Protein AF-A0A9D0X6U1-F1 (afdb_monomer)

Solvent-accessible surface area (backbone atoms only — not comparable to full-atom values): 5515 Å² total; per-residue (Å²): 131,88,58,66,66,60,51,51,46,42,60,73,37,48,72,69,75,46,86,82,63,59,49,57,53,52,47,48,50,44,70,77,63,62,62,76,54,46,75,43,77,48,88,50,63,76,63,53,60,58,51,52,50,33,38,23,78,66,36,50,96,75,21,62,42,72,66,51,45,50,54,43,49,71,42,99,68,32,51,67,44,34,52,30,38,77,88,39,38,85,72,75,118

Mean predicted aligned error: 3.99 Å

Secondary structure (DSSP, 8-state):
---HHHHHHIIIIIHHHSPP-HHHHHHHHHHHH--S-EEE-SSSSTTHHHHHHHHHTTTGGG--SHHHHHHHHHSSS-SEEETTSTTTGGG--

Sequence (93 aa):
MLDLERLHAYTLRTQVVEPYDFTRAVQVAVKEFAPDCLIVTGPGNTLGAPVAQALIAMNWQGMGDRAAFQERQGSANPILLSMGLPEQRPRAV

pLDDT: mean 93.57, std 5.91, range [63.31, 98.25]

Radius of gyration: 16.06 Å; Cα contacts (8 Å, |Δi|>4): 96; chains: 1; bounding box: 34×34×41 Å

Structure (mmCIF, N/CA/C/O backbone):
data_AF-A0A9D0X6U1-F1
#
_entry.id   AF-A0A9D0X6U1-F1
#
loop_
_atom_site.group_PDB
_atom_site.id
_atom_site.type_symbol
_atom_site.label_atom_id
_atom_site.label_alt_id
_atom_site.label_comp_id
_atom_site.label_asym_id
_atom_site.label_entity_id
_atom_site.label_seq_id
_atom_site.pdbx_PDB_ins_code
_atom_site.Cartn_x
_atom_site.Cartn_y
_atom_site.Cartn_z
_atom_site.occupancy
_atom_site.B_iso_or_equiv
_atom_site.auth_seq_id
_atom_site.auth_comp_id
_atom_site.auth_asym_id
_atom_site.auth_atom_id
_atom_site.pdbx_PDB_model_num
ATOM 1 N N . MET A 1 1 ? 8.812 -24.242 -17.643 1.00 70.69 1 MET A N 1
ATOM 2 C CA . MET A 1 1 ? 10.187 -23.775 -17.926 1.00 70.69 1 MET A CA 1
ATOM 3 C C . MET A 1 1 ? 10.173 -22.256 -17.851 1.00 70.69 1 MET A C 1
ATOM 5 O O . MET A 1 1 ? 9.235 -21.676 -18.381 1.00 70.69 1 MET A O 1
ATOM 9 N N . LEU A 1 2 ? 11.110 -21.634 -17.130 1.00 76.50 2 LEU A N 1
ATOM 10 C CA . LEU A 1 2 ? 11.204 -20.170 -17.039 1.00 76.50 2 LEU A CA 1
ATOM 11 C C . LEU A 1 2 ? 11.692 -19.588 -18.372 1.00 76.50 2 LEU A C 1
ATOM 13 O O . LEU A 1 2 ? 12.633 -20.113 -18.962 1.00 76.50 2 LEU A O 1
ATOM 17 N N . ASP A 1 3 ? 11.053 -18.511 -18.820 1.00 94.56 3 ASP A N 1
ATOM 18 C CA . ASP A 1 3 ? 11.462 -17.736 -19.991 1.00 94.56 3 ASP A CA 1
ATOM 19 C C . ASP A 1 3 ? 12.483 -16.675 -19.553 1.00 94.56 3 ASP A C 1
ATOM 21 O O . ASP A 1 3 ? 12.133 -15.659 -18.944 1.00 94.56 3 ASP A O 1
ATOM 25 N N . LEU A 1 4 ? 13.764 -16.960 -19.800 1.00 95.62 4 LEU A N 1
ATOM 26 C CA . LEU A 1 4 ? 14.879 -16.120 -19.356 1.00 95.62 4 LEU A CA 1
ATOM 27 C C . LEU A 1 4 ? 14.895 -14.753 -20.048 1.00 95.62 4 LEU A C 1
ATOM 29 O O . LEU A 1 4 ? 15.271 -13.766 -19.415 1.00 95.62 4 LEU A O 1
ATOM 33 N N . GLU A 1 5 ? 14.453 -14.670 -21.306 1.00 95.56 5 GLU A N 1
ATOM 34 C CA . GLU A 1 5 ? 14.380 -13.398 -22.029 1.00 95.56 5 GLU A CA 1
ATOM 35 C C . GLU A 1 5 ? 13.294 -12.499 -21.439 1.00 95.56 5 GLU A C 1
ATOM 37 O O . GLU A 1 5 ? 13.537 -11.312 -21.201 1.00 95.56 5 GLU A O 1
ATOM 42 N N . ARG A 1 6 ? 12.119 -13.061 -21.119 1.00 95.81 6 ARG A N 1
ATOM 43 C CA . ARG A 1 6 ? 11.051 -12.297 -20.452 1.00 95.81 6 ARG A CA 1
ATOM 44 C C . ARG A 1 6 ? 11.443 -11.847 -19.056 1.00 95.81 6 ARG A C 1
ATOM 46 O O . ARG A 1 6 ? 11.139 -10.711 -18.695 1.00 95.81 6 ARG A O 1
ATOM 53 N N . LEU A 1 7 ? 12.120 -12.697 -18.284 1.00 95.31 7 LEU A N 1
ATOM 54 C CA . LEU A 1 7 ? 12.607 -12.314 -16.960 1.00 95.31 7 LEU A CA 1
ATOM 55 C C . LEU A 1 7 ? 13.620 -11.164 -17.062 1.00 95.31 7 LEU A C 1
ATOM 57 O O . LEU A 1 7 ? 13.465 -10.151 -16.384 1.00 95.31 7 LEU A O 1
ATOM 61 N N . HIS A 1 8 ? 14.600 -11.280 -17.963 1.00 95.50 8 HIS A N 1
ATOM 62 C CA . HIS A 1 8 ? 15.585 -10.230 -18.218 1.00 95.50 8 HIS A CA 1
ATOM 63 C C . HIS A 1 8 ? 14.924 -8.910 -18.650 1.00 95.50 8 HIS A C 1
ATOM 65 O O . HIS A 1 8 ? 15.254 -7.847 -18.120 1.00 95.50 8 HIS A O 1
ATOM 71 N N . ALA A 1 9 ? 13.963 -8.966 -19.579 1.00 96.12 9 ALA A N 1
ATOM 72 C CA . ALA A 1 9 ? 13.234 -7.788 -20.041 1.00 96.12 9 ALA A CA 1
ATOM 73 C C . ALA A 1 9 ? 12.421 -7.127 -18.917 1.00 96.12 9 ALA A C 1
ATOM 75 O O . ALA A 1 9 ? 12.482 -5.908 -18.767 1.00 96.12 9 ALA A O 1
ATOM 76 N N . TYR A 1 10 ? 11.708 -7.908 -18.101 1.00 95.00 10 TYR A N 1
ATOM 77 C CA . TYR A 1 10 ? 10.937 -7.371 -16.980 1.00 95.00 10 TYR A CA 1
ATOM 78 C C . TYR A 1 10 ? 11.843 -6.704 -15.935 1.00 95.00 10 TYR A C 1
ATOM 80 O O . TYR A 1 10 ? 11.575 -5.579 -15.518 1.00 95.00 10 TYR A O 1
ATOM 88 N N . THR A 1 11 ? 12.942 -7.356 -15.551 1.00 95.25 11 THR A N 1
ATOM 89 C CA . THR A 1 11 ? 13.837 -6.853 -14.502 1.00 95.25 11 THR A CA 1
ATOM 90 C C . THR A 1 11 ? 14.638 -5.631 -14.938 1.00 95.25 11 THR A C 1
ATOM 92 O O . THR A 1 11 ? 14.743 -4.677 -14.176 1.00 95.25 11 THR A O 1
ATOM 95 N N . LEU A 1 12 ? 15.209 -5.630 -16.146 1.00 96.25 12 LEU A N 1
ATOM 96 C CA . LEU A 1 12 ? 16.117 -4.556 -16.571 1.00 96.25 12 LEU A CA 1
ATOM 97 C C . LEU A 1 12 ? 15.449 -3.468 -17.412 1.00 96.25 12 LEU A C 1
ATOM 99 O O . LEU A 1 12 ? 16.054 -2.422 -17.639 1.00 96.25 12 LEU A O 1
ATOM 103 N N . ARG A 1 13 ? 14.217 -3.693 -17.883 1.00 94.44 13 ARG A N 1
ATOM 104 C CA . ARG A 1 13 ? 13.415 -2.654 -18.539 1.00 94.44 13 ARG A CA 1
ATOM 105 C C . ARG A 1 13 ? 12.246 -2.293 -17.648 1.00 94.44 13 ARG A C 1
ATOM 107 O O . ARG A 1 13 ? 12.346 -1.291 -16.954 1.00 94.44 13 ARG A O 1
ATOM 114 N N . THR A 1 14 ? 11.194 -3.106 -17.599 1.00 95.38 14 THR A N 1
ATOM 115 C CA . THR A 1 14 ? 9.928 -2.734 -16.946 1.00 95.38 14 THR A CA 1
ATOM 116 C C . THR A 1 14 ? 10.111 -2.233 -15.511 1.00 95.38 14 THR A C 1
ATOM 118 O O . THR A 1 14 ? 9.633 -1.154 -15.188 1.00 95.38 14 THR A O 1
ATOM 121 N N . GLN A 1 15 ? 10.872 -2.927 -14.662 1.00 96.12 15 GLN A N 1
ATOM 122 C CA . GLN A 1 15 ? 11.083 -2.490 -13.274 1.00 96.12 15 GLN A CA 1
ATOM 123 C C . GLN A 1 15 ? 11.935 -1.217 -13.123 1.00 96.12 15 GLN A C 1
ATOM 125 O O . GLN A 1 15 ? 11.870 -0.574 -12.078 1.00 96.12 15 GLN A O 1
ATOM 130 N N . VAL A 1 16 ? 12.744 -0.862 -14.126 1.00 96.25 16 VAL A N 1
ATOM 131 C CA . VAL A 1 16 ? 13.701 0.256 -14.052 1.00 96.25 16 VAL A CA 1
ATOM 132 C C . VAL A 1 16 ? 13.192 1.501 -14.777 1.00 96.25 16 VAL A C 1
ATOM 134 O O . VAL A 1 16 ? 13.424 2.613 -14.310 1.00 96.25 16 VAL A O 1
ATOM 137 N N . VAL A 1 17 ? 12.537 1.331 -15.929 1.00 96.19 17 VAL A N 1
ATOM 138 C CA . VAL A 1 17 ? 12.210 2.435 -16.848 1.00 96.19 17 VAL A CA 1
ATOM 139 C C . VAL A 1 17 ? 10.717 2.704 -16.980 1.00 96.19 17 VAL A C 1
ATOM 141 O O . VAL A 1 17 ? 10.346 3.792 -17.418 1.00 96.19 17 VAL A O 1
ATOM 144 N N . GLU A 1 18 ? 9.857 1.745 -16.631 1.00 96.38 18 GLU A N 1
ATOM 145 C CA . GLU A 1 18 ? 8.409 1.949 -16.682 1.00 96.38 18 GLU A CA 1
ATOM 146 C C . GLU A 1 18 ? 7.884 2.465 -15.332 1.00 96.38 18 GLU A C 1
ATOM 148 O O . GLU A 1 18 ? 8.440 2.142 -14.278 1.00 96.38 18 GLU A O 1
ATOM 153 N N . PRO A 1 19 ? 6.805 3.271 -15.325 1.00 96.44 19 PRO A N 1
ATOM 154 C CA . PRO A 1 19 ? 6.164 3.686 -14.086 1.00 96.44 19 PRO A CA 1
ATOM 155 C C . PRO A 1 19 ? 5.659 2.486 -13.282 1.00 96.44 19 PRO A C 1
ATOM 157 O O . PRO A 1 19 ? 5.012 1.585 -13.816 1.00 96.44 19 PRO A O 1
ATOM 160 N N . TYR A 1 20 ? 5.889 2.508 -11.971 1.00 95.12 20 TYR A N 1
ATOM 161 C CA . TYR A 1 20 ? 5.330 1.503 -11.078 1.00 95.12 20 TYR A CA 1
ATOM 162 C C . TYR A 1 20 ? 3.861 1.803 -10.763 1.00 95.12 20 TYR A C 1
ATOM 164 O O . TYR A 1 20 ? 3.543 2.825 -10.148 1.00 95.12 20 TYR A O 1
ATOM 172 N N . ASP A 1 21 ? 2.964 0.888 -11.135 1.00 96.06 21 ASP A N 1
ATOM 173 C CA . ASP A 1 21 ? 1.541 0.980 -10.799 1.00 96.06 21 ASP A CA 1
ATOM 174 C C . ASP A 1 21 ? 1.286 0.554 -9.342 1.00 96.06 21 ASP A C 1
ATOM 176 O O . ASP A 1 21 ? 0.860 -0.564 -9.029 1.00 96.06 21 ASP A O 1
ATOM 180 N N . PHE A 1 22 ? 1.575 1.480 -8.427 1.00 96.00 22 PHE A N 1
ATOM 181 C CA . PHE A 1 22 ? 1.373 1.284 -6.994 1.00 96.00 22 PHE A CA 1
ATOM 182 C C . PHE A 1 22 ? -0.100 1.037 -6.642 1.00 96.00 22 PHE A C 1
ATOM 184 O O . PHE A 1 22 ? -0.400 0.213 -5.777 1.00 96.00 22 PHE A O 1
ATOM 191 N N . THR A 1 23 ? -1.029 1.712 -7.326 1.00 97.75 23 THR A N 1
ATOM 192 C CA . THR A 1 23 ? -2.469 1.525 -7.114 1.00 97.75 23 THR A CA 1
ATOM 193 C C . THR A 1 23 ? -2.861 0.083 -7.400 1.00 97.75 23 THR A C 1
ATOM 195 O O . THR A 1 23 ? -3.492 -0.557 -6.554 1.00 97.75 23 THR A O 1
ATOM 198 N N . ARG A 1 24 ? -2.443 -0.464 -8.546 1.00 97.94 24 ARG A N 1
ATOM 199 C CA . ARG A 1 24 ? -2.728 -1.855 -8.899 1.00 97.94 24 ARG A CA 1
ATOM 200 C C . ARG A 1 24 ? -2.101 -2.830 -7.912 1.00 97.94 24 ARG A C 1
ATOM 202 O O . ARG A 1 24 ? -2.771 -3.790 -7.537 1.00 97.94 24 ARG A O 1
ATOM 209 N N . ALA A 1 25 ? -0.871 -2.580 -7.466 1.00 97.19 25 ALA A N 1
ATOM 210 C CA . ALA A 1 25 ? -0.203 -3.431 -6.485 1.00 97.19 25 ALA A CA 1
ATOM 211 C C . ALA A 1 25 ? -0.995 -3.530 -5.168 1.00 97.19 25 ALA A C 1
ATOM 213 O O . ALA A 1 25 ? -1.248 -4.635 -4.687 1.00 97.19 25 ALA A O 1
ATOM 214 N N . VAL A 1 26 ? -1.461 -2.395 -4.630 1.00 97.44 26 VAL A N 1
ATOM 215 C CA . VAL A 1 26 ? -2.295 -2.362 -3.414 1.00 97.44 26 VAL A CA 1
ATOM 216 C C . VAL A 1 26 ? -3.625 -3.081 -3.638 1.00 97.44 26 VAL A C 1
ATOM 218 O O . VAL A 1 26 ? -4.019 -3.910 -2.820 1.00 97.44 26 VAL A O 1
ATOM 221 N N . GLN A 1 27 ? -4.306 -2.803 -4.753 1.00 98.25 27 GLN A N 1
ATOM 222 C CA . GLN A 1 27 ? -5.604 -3.410 -5.062 1.00 98.25 27 GLN A CA 1
ATOM 223 C C . GLN A 1 27 ? -5.521 -4.930 -5.225 1.00 98.25 27 GLN A C 1
ATOM 225 O O . GLN A 1 27 ? -6.427 -5.641 -4.794 1.00 98.25 27 GLN A O 1
ATOM 230 N N . VAL A 1 28 ? -4.457 -5.436 -5.854 1.00 98.12 28 VAL A N 1
ATOM 231 C CA . VAL A 1 28 ? -4.210 -6.879 -5.954 1.00 98.12 28 VAL A CA 1
ATOM 232 C C . VAL A 1 28 ? -3.946 -7.451 -4.566 1.00 98.12 28 VAL A C 1
ATOM 234 O O . VAL A 1 28 ? -4.620 -8.397 -4.179 1.00 98.12 28 VAL A O 1
ATOM 237 N N . ALA A 1 29 ? -3.056 -6.839 -3.778 1.00 97.31 29 ALA A N 1
ATOM 238 C CA . ALA A 1 29 ? -2.737 -7.328 -2.439 1.00 97.31 29 ALA A CA 1
ATOM 239 C C . ALA A 1 29 ? -3.987 -7.470 -1.553 1.00 97.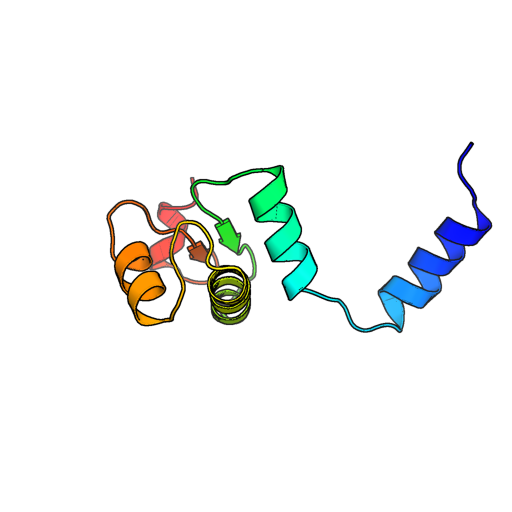31 29 ALA A C 1
ATOM 241 O O . ALA A 1 29 ? -4.188 -8.513 -0.935 1.00 97.31 29 ALA A O 1
ATOM 242 N N . VAL A 1 30 ? -4.875 -6.471 -1.526 1.00 97.19 30 VAL A N 1
ATOM 243 C CA . VAL A 1 30 ? -6.080 -6.576 -0.689 1.00 97.19 30 VAL A CA 1
ATOM 244 C C . VAL A 1 30 ? -7.096 -7.586 -1.205 1.00 97.19 30 VAL A C 1
ATOM 246 O O . VAL A 1 30 ? -7.763 -8.222 -0.397 1.00 97.19 30 VAL A O 1
ATOM 249 N N . LYS A 1 31 ? -7.206 -7.779 -2.523 1.00 96.88 31 LYS A N 1
ATOM 250 C CA . LYS A 1 31 ? -8.121 -8.776 -3.097 1.00 96.88 31 LYS A CA 1
ATOM 251 C C . LYS A 1 31 ? -7.649 -10.206 -2.863 1.00 96.88 31 LYS A C 1
ATOM 253 O O . LYS A 1 31 ? -8.478 -11.059 -2.577 1.00 96.88 31 LYS A O 1
ATOM 258 N N . GLU A 1 32 ? -6.348 -10.448 -2.986 1.00 97.94 32 GLU A N 1
ATOM 259 C CA . GLU A 1 32 ? -5.770 -11.788 -2.843 1.00 97.94 32 GLU A CA 1
ATOM 260 C C . GLU A 1 32 ? -5.686 -12.221 -1.377 1.00 97.94 32 GLU A C 1
ATOM 262 O O . GLU A 1 32 ? -5.958 -13.373 -1.053 1.00 97.94 32 GLU A O 1
ATOM 267 N N . PHE A 1 33 ? -5.327 -11.298 -0.479 1.00 96.38 33 PHE A N 1
ATOM 268 C CA . PHE A 1 33 ? -5.058 -11.636 0.921 1.00 96.38 33 PHE A CA 1
ATOM 269 C C . PHE A 1 33 ? -6.173 -11.234 1.889 1.00 96.38 33 PHE A C 1
ATOM 271 O O . PHE A 1 33 ? -6.139 -11.671 3.035 1.00 96.38 33 PHE A O 1
ATOM 278 N N . ALA A 1 34 ? -7.134 -10.408 1.458 1.00 95.88 34 ALA A N 1
ATOM 279 C CA . ALA A 1 34 ? -8.225 -9.884 2.285 1.00 95.88 34 ALA A CA 1
ATOM 280 C C . ALA A 1 34 ? -7.777 -9.436 3.698 1.00 95.88 34 ALA A C 1
ATOM 282 O O . ALA A 1 34 ? -8.356 -9.879 4.689 1.00 95.88 34 ALA A O 1
ATOM 283 N N . PRO A 1 35 ? -6.739 -8.584 3.818 1.00 95.06 35 PRO A N 1
ATOM 284 C CA . PRO A 1 35 ? -6.142 -8.271 5.108 1.00 95.06 35 PRO A CA 1
ATOM 285 C C . PRO A 1 35 ? -7.088 -7.449 5.989 1.00 95.06 35 PRO A C 1
ATOM 287 O O . PRO A 1 35 ? -7.778 -6.546 5.506 1.00 95.06 35 PRO A O 1
ATOM 290 N N . ASP A 1 36 ? -7.035 -7.689 7.299 1.00 93.31 36 ASP A N 1
ATOM 291 C CA .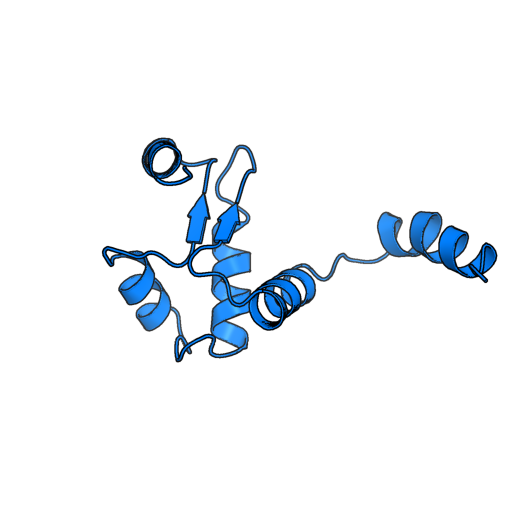 ASP A 1 36 ? -7.708 -6.847 8.296 1.00 93.31 36 ASP A CA 1
ATOM 292 C C . ASP A 1 36 ? -7.058 -5.462 8.423 1.00 93.31 36 ASP A C 1
ATOM 294 O O . ASP A 1 36 ? -7.739 -4.472 8.697 1.00 93.31 36 ASP A O 1
ATOM 298 N N . CYS A 1 37 ? -5.739 -5.391 8.221 1.00 94.56 37 CYS A N 1
ATOM 299 C CA . CYS A 1 37 ? -4.949 -4.170 8.304 1.00 94.56 37 CYS A CA 1
ATOM 300 C C . CYS A 1 37 ? -3.751 -4.223 7.345 1.00 94.56 37 CYS A C 1
ATOM 302 O O . CYS A 1 37 ? -3.034 -5.220 7.261 1.00 94.56 37 CYS A O 1
ATOM 304 N N . LEU A 1 38 ? -3.499 -3.113 6.655 1.00 95.44 38 LEU A N 1
ATOM 305 C CA . LEU A 1 38 ? -2.292 -2.868 5.874 1.00 95.44 38 LEU A CA 1
ATOM 306 C C . LEU A 1 38 ? -1.274 -2.104 6.722 1.00 95.44 38 LEU A C 1
ATOM 308 O O . LEU A 1 38 ? -1.618 -1.105 7.348 1.00 95.44 38 LEU A O 1
ATOM 312 N N . ILE A 1 39 ? -0.010 -2.527 6.707 1.00 94.94 39 ILE A N 1
ATOM 313 C CA . ILE A 1 39 ? 1.073 -1.847 7.430 1.00 94.94 39 ILE A CA 1
ATOM 314 C C . ILE A 1 39 ? 2.073 -1.285 6.419 1.00 94.94 39 ILE A C 1
ATOM 316 O O . ILE A 1 39 ? 2.724 -2.023 5.681 1.00 94.94 39 ILE A O 1
ATOM 320 N N . VAL A 1 40 ? 2.217 0.038 6.397 1.00 93.94 40 VAL A N 1
ATOM 321 C CA . VAL A 1 40 ? 3.242 0.742 5.621 1.00 93.94 40 VAL A CA 1
ATOM 322 C C . VAL A 1 40 ? 4.501 0.851 6.474 1.00 93.94 40 VAL A C 1
ATOM 324 O O . VAL A 1 40 ? 4.516 1.535 7.494 1.00 93.94 40 VAL A O 1
ATOM 327 N N . THR A 1 41 ? 5.570 0.180 6.053 1.00 91.50 41 THR A N 1
ATOM 328 C CA . THR A 1 41 ? 6.805 0.017 6.841 1.00 91.50 41 THR A CA 1
ATOM 329 C C . THR A 1 41 ? 7.837 1.136 6.658 1.00 91.50 41 THR A C 1
ATOM 331 O O . THR A 1 41 ? 8.838 1.169 7.369 1.00 91.50 41 THR A O 1
ATOM 334 N N . GLY A 1 42 ? 7.631 2.047 5.701 1.00 77.94 42 GLY A N 1
ATOM 335 C CA . GLY A 1 42 ? 8.599 3.095 5.360 1.00 77.94 42 GLY A CA 1
ATOM 336 C C . GLY A 1 42 ? 8.877 4.093 6.500 1.00 77.94 42 GLY A C 1
ATOM 337 O O . GLY A 1 42 ? 8.080 4.221 7.428 1.00 77.94 42 GLY A O 1
ATOM 338 N N . PRO A 1 43 ? 9.977 4.871 6.422 1.00 77.94 43 PRO A N 1
ATOM 339 C CA . PRO A 1 43 ? 10.388 5.797 7.485 1.00 77.94 43 PRO A CA 1
ATOM 340 C C . PRO A 1 43 ? 9.467 7.021 7.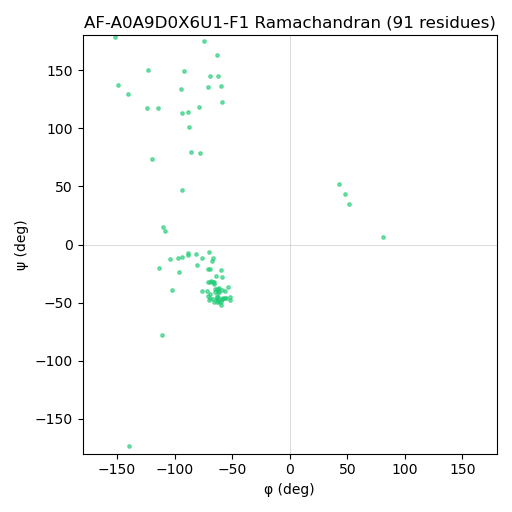647 1.00 77.94 43 PRO A C 1
ATOM 342 O O . PRO A 1 43 ? 9.652 7.806 8.572 1.00 77.94 43 PRO A O 1
ATOM 345 N N . GLY A 1 44 ? 8.488 7.205 6.756 1.00 80.25 44 GLY A N 1
ATOM 346 C CA . GLY A 1 44 ? 7.535 8.314 6.770 1.00 80.25 44 GLY A CA 1
ATOM 347 C C . GLY A 1 44 ? 6.118 7.864 6.412 1.00 80.25 44 GLY A C 1
ATOM 348 O O . GLY A 1 44 ? 5.856 6.677 6.247 1.00 80.25 44 GLY A O 1
ATOM 349 N N . ASN A 1 45 ? 5.195 8.821 6.270 1.00 85.38 45 ASN A N 1
ATOM 350 C CA . ASN A 1 45 ? 3.763 8.543 6.081 1.00 85.38 45 ASN A CA 1
ATOM 351 C C . ASN A 1 45 ? 3.221 8.880 4.673 1.00 85.38 45 ASN A C 1
ATOM 353 O O . ASN A 1 45 ? 2.014 8.968 4.459 1.00 85.38 45 ASN A O 1
ATOM 357 N N . THR A 1 46 ? 4.100 9.090 3.692 1.00 90.50 46 THR A N 1
ATOM 358 C CA . THR A 1 46 ? 3.709 9.562 2.351 1.00 90.50 46 THR A CA 1
ATOM 359 C C . THR A 1 46 ? 2.907 8.535 1.556 1.00 90.50 46 THR A C 1
ATOM 361 O O . THR A 1 46 ? 2.021 8.918 0.799 1.00 90.50 46 THR A O 1
ATOM 364 N N . LEU A 1 47 ? 3.160 7.238 1.759 1.00 93.25 47 LEU A N 1
ATOM 365 C CA . LEU A 1 47 ? 2.418 6.160 1.097 1.00 93.25 47 LEU A CA 1
ATOM 366 C C . LEU A 1 47 ? 1.026 5.921 1.700 1.00 93.25 47 LEU A C 1
ATOM 368 O O . LEU A 1 47 ? 0.210 5.251 1.073 1.00 93.25 47 LEU A O 1
ATOM 372 N N . GLY A 1 48 ? 0.712 6.501 2.863 1.00 93.56 48 GLY A N 1
ATOM 373 C CA . GLY A 1 48 ? -0.585 6.297 3.505 1.00 93.56 48 GLY A CA 1
ATOM 374 C C . GLY A 1 48 ? -1.757 6.814 2.661 1.00 93.56 48 GLY A C 1
ATOM 375 O O . GLY A 1 48 ? -2.746 6.112 2.459 1.00 93.56 48 GLY A O 1
ATOM 376 N N . ALA A 1 49 ? -1.626 8.021 2.101 1.00 94.12 49 ALA A N 1
ATOM 377 C CA . ALA A 1 49 ? -2.673 8.607 1.264 1.00 94.12 49 ALA A CA 1
ATOM 378 C C . ALA A 1 49 ? -2.881 7.848 -0.067 1.00 94.12 49 ALA A C 1
ATOM 380 O O . ALA A 1 49 ? -4.030 7.527 -0.368 1.00 94.12 49 ALA A O 1
ATOM 381 N N . PRO A 1 50 ? -1.834 7.490 -0.840 1.00 96.00 50 PRO A N 1
ATOM 382 C CA . PRO A 1 50 ? -1.977 6.627 -2.012 1.00 96.00 50 PRO A CA 1
ATOM 383 C C . PRO A 1 50 ? -2.634 5.273 -1.717 1.00 96.00 50 PRO A C 1
ATOM 385 O O . PRO A 1 50 ? -3.476 4.837 -2.499 1.00 96.00 50 PRO A O 1
ATOM 388 N N . VAL A 1 51 ? -2.312 4.629 -0.585 1.00 96.56 51 VAL A N 1
ATOM 389 C CA . VAL A 1 51 ? -2.981 3.383 -0.168 1.00 96.56 51 VAL A CA 1
ATOM 390 C C . VAL A 1 51 ? -4.468 3.631 0.083 1.00 96.56 51 VAL A C 1
ATOM 392 O O . VAL A 1 51 ? -5.300 2.927 -0.483 1.00 96.56 51 VAL A O 1
ATOM 395 N N . ALA A 1 52 ? -4.817 4.663 0.857 1.00 96.56 52 ALA A N 1
ATOM 396 C CA . ALA A 1 52 ? -6.212 5.016 1.120 1.00 96.56 52 ALA A CA 1
ATOM 397 C C . ALA A 1 52 ? -6.999 5.259 -0.180 1.00 96.56 52 ALA A C 1
ATOM 399 O O . ALA A 1 52 ? -8.086 4.716 -0.360 1.00 96.56 52 ALA A O 1
ATOM 400 N N . GLN A 1 53 ? -6.427 6.017 -1.118 1.00 97.62 53 GLN A N 1
ATOM 401 C CA . GLN A 1 53 ? -7.050 6.277 -2.418 1.00 97.62 53 GLN A CA 1
ATOM 402 C C . GLN A 1 53 ? -7.198 5.006 -3.261 1.00 97.62 53 GLN A C 1
ATOM 404 O O . GLN A 1 53 ? -8.227 4.829 -3.908 1.00 97.62 53 GLN A O 1
ATOM 409 N N . ALA A 1 54 ? -6.219 4.096 -3.230 1.00 98.06 54 ALA A N 1
ATOM 410 C CA . ALA A 1 54 ? -6.309 2.826 -3.945 1.00 98.06 54 ALA A CA 1
ATOM 411 C C . ALA A 1 54 ? -7.473 1.953 -3.443 1.00 98.06 54 ALA A C 1
ATOM 413 O O . ALA A 1 54 ? -8.142 1.330 -4.270 1.00 98.06 54 ALA A O 1
ATOM 414 N N . LEU A 1 55 ? -7.731 1.949 -2.126 1.00 98.06 55 LEU A N 1
ATOM 415 C CA . LEU A 1 55 ? -8.866 1.257 -1.497 1.00 98.06 55 LEU A CA 1
ATOM 416 C C . LEU A 1 55 ? -10.205 1.920 -1.839 1.00 98.06 55 LEU A C 1
ATOM 418 O O . LEU A 1 55 ? -11.146 1.233 -2.241 1.00 98.06 55 LEU A O 1
ATOM 422 N N . ILE A 1 56 ? -10.261 3.251 -1.733 1.00 98.12 56 ILE A N 1
ATOM 423 C CA . ILE A 1 56 ? -11.448 4.055 -2.053 1.00 98.12 56 ILE A CA 1
ATOM 424 C C . ILE A 1 56 ? -11.867 3.850 -3.511 1.00 98.12 56 ILE A C 1
ATOM 426 O O . ILE A 1 56 ? -13.030 3.575 -3.797 1.00 98.12 56 ILE A O 1
ATOM 430 N N . ALA A 1 57 ? -10.908 3.903 -4.440 1.00 98.12 57 ALA A N 1
ATOM 431 C CA . ALA A 1 57 ? -11.153 3.753 -5.874 1.00 9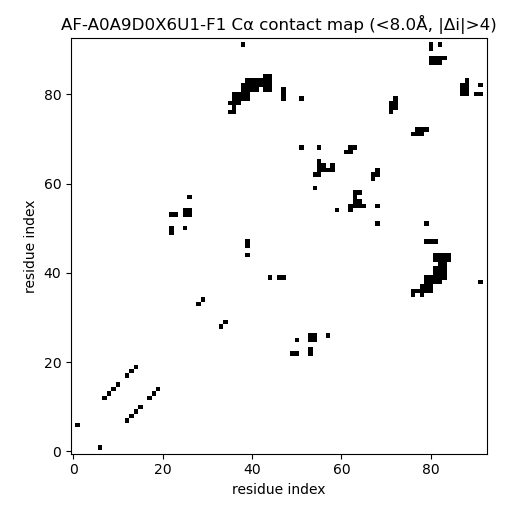8.12 57 ALA A CA 1
ATOM 432 C C . ALA A 1 57 ? -11.788 2.405 -6.258 1.00 98.12 57 ALA A C 1
ATOM 434 O O . ALA A 1 57 ? -12.399 2.293 -7.319 1.00 98.12 57 ALA A O 1
ATOM 435 N N . MET A 1 58 ? -11.645 1.379 -5.415 1.00 97.44 58 MET A N 1
ATOM 436 C CA . MET A 1 58 ? -12.260 0.068 -5.621 1.00 97.44 58 MET A CA 1
ATOM 437 C C . MET A 1 58 ? -13.423 -0.223 -4.662 1.00 97.44 58 MET A C 1
ATOM 439 O O . MET A 1 58 ? -13.860 -1.372 -4.595 1.00 97.44 58 MET A O 1
ATOM 443 N N . ASN A 1 59 ? -13.908 0.788 -3.927 1.00 97.19 59 ASN A N 1
ATOM 444 C CA . ASN A 1 59 ? -14.957 0.669 -2.913 1.00 97.19 59 ASN A CA 1
ATOM 445 C C . ASN A 1 59 ? -14.704 -0.501 -1.940 1.00 97.19 59 ASN A C 1
ATOM 447 O O . ASN A 1 59 ? -15.595 -1.311 -1.657 1.00 97.19 59 ASN A O 1
ATOM 451 N N . TRP A 1 60 ? -13.452 -0.653 -1.493 1.00 96.62 60 TRP A N 1
ATOM 452 C CA . TRP A 1 60 ? -13.051 -1.795 -0.675 1.00 96.62 60 TRP A CA 1
ATOM 453 C C . TRP A 1 60 ? -13.876 -1.851 0.615 1.00 96.62 60 TRP A C 1
ATOM 455 O O . TRP A 1 60 ? -13.899 -0.891 1.378 1.00 96.62 60 TRP A O 1
ATOM 465 N N . GLN A 1 61 ? -14.571 -2.968 0.849 1.00 94.06 61 GLN A N 1
ATOM 466 C CA . GLN A 1 61 ? -15.455 -3.165 2.009 1.00 94.06 61 GLN A CA 1
ATOM 467 C C . GLN A 1 61 ? -16.496 -2.039 2.216 1.00 94.06 61 GLN A C 1
ATOM 469 O O . GLN A 1 61 ? -16.835 -1.703 3.347 1.00 94.06 61 GLN A O 1
ATOM 474 N N . GLY A 1 62 ? -17.011 -1.448 1.130 1.00 94.19 62 GLY A N 1
ATOM 475 C CA . GLY A 1 62 ? -18.007 -0.367 1.198 1.00 94.19 62 GLY A CA 1
ATOM 476 C C . GLY A 1 62 ? -17.417 1.022 1.468 1.00 94.19 62 GLY A C 1
ATOM 477 O O . GLY A 1 62 ? -18.157 1.985 1.657 1.00 94.19 62 GLY A O 1
ATOM 478 N N . MET A 1 63 ? -16.090 1.140 1.475 1.00 95.44 63 MET A N 1
ATOM 479 C CA . MET A 1 63 ? -15.371 2.393 1.655 1.00 95.44 63 MET A CA 1
ATOM 480 C C . MET A 1 63 ? -15.220 3.116 0.312 1.00 95.44 63 MET A C 1
ATOM 482 O O . MET A 1 63 ? -14.186 3.020 -0.343 1.00 95.44 63 MET A O 1
ATOM 486 N N . GLY A 1 64 ? -16.278 3.799 -0.123 1.00 96.75 64 GLY A N 1
ATOM 487 C CA . GLY A 1 64 ? -16.348 4.438 -1.445 1.00 96.75 64 GLY A CA 1
ATOM 488 C C . GLY A 1 64 ? -15.819 5.871 -1.501 1.00 96.75 64 GLY A C 1
ATOM 489 O O . GLY A 1 64 ? -15.714 6.443 -2.584 1.00 96.75 64 GLY A O 1
ATOM 490 N N . ASP A 1 65 ? -15.485 6.466 -0.355 1.00 97.81 65 ASP A N 1
ATOM 491 C CA . ASP A 1 65 ? -15.022 7.847 -0.273 1.00 97.81 65 ASP A CA 1
ATOM 492 C C . ASP A 1 65 ? -14.077 8.092 0.918 1.00 97.81 65 ASP A C 1
ATOM 494 O O . ASP A 1 65 ? -13.757 7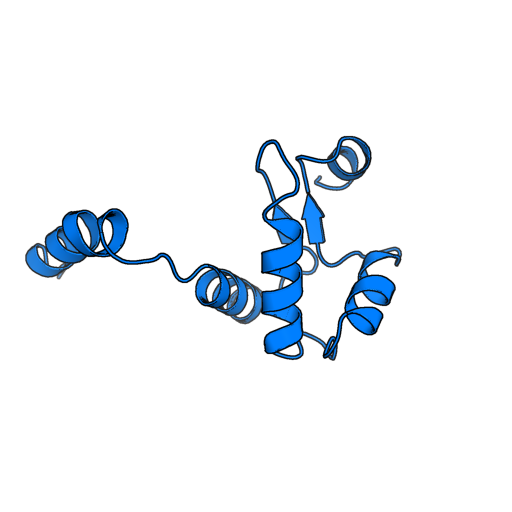.211 1.723 1.00 97.81 65 ASP A O 1
ATOM 498 N N . ARG A 1 66 ? -13.603 9.337 1.020 1.00 96.56 66 ARG A N 1
ATOM 499 C CA . ARG A 1 66 ? -12.696 9.769 2.085 1.00 96.56 66 ARG A CA 1
ATOM 500 C C . ARG A 1 66 ? -13.348 9.741 3.470 1.00 96.56 66 ARG A C 1
ATOM 502 O O . ARG A 1 66 ? -12.633 9.496 4.440 1.00 96.56 66 ARG A O 1
ATOM 509 N N . ALA A 1 67 ? -14.644 10.027 3.575 1.00 97.31 67 ALA A N 1
ATOM 510 C CA . ALA A 1 67 ? -15.336 10.079 4.858 1.00 97.31 67 ALA A CA 1
ATOM 511 C C . ALA A 1 67 ? -15.464 8.668 5.447 1.00 97.31 67 ALA A C 1
ATOM 513 O O . ALA A 1 67 ? -15.041 8.448 6.581 1.00 97.31 67 ALA A O 1
ATOM 514 N N . ALA A 1 68 ? -15.901 7.701 4.638 1.00 96.81 68 ALA A N 1
ATOM 515 C CA . ALA A 1 68 ? -15.955 6.289 5.000 1.00 96.81 68 ALA A CA 1
ATOM 516 C C . ALA A 1 68 ? -14.568 5.744 5.381 1.00 96.81 68 ALA A 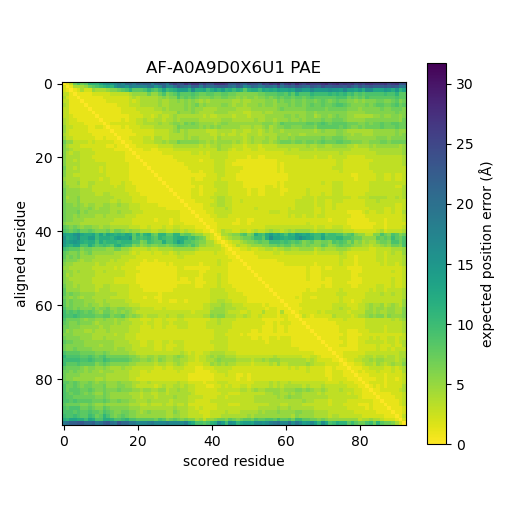C 1
ATOM 518 O O . ALA A 1 68 ? -14.429 4.992 6.348 1.00 96.81 68 ALA A O 1
ATOM 519 N N . PHE A 1 69 ? -13.513 6.159 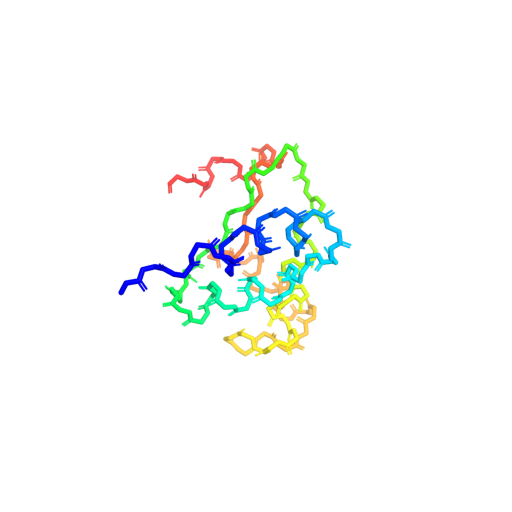4.665 1.00 96.88 69 PHE A N 1
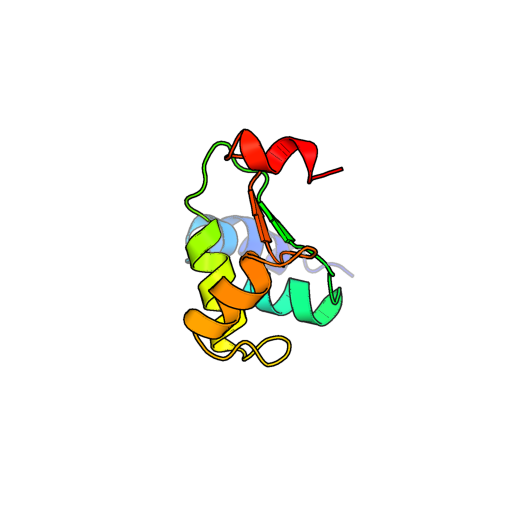ATOM 520 C CA . PHE A 1 69 ? -12.144 5.804 5.046 1.00 96.88 69 PHE A CA 1
ATOM 521 C C . PHE A 1 69 ? -11.777 6.354 6.422 1.00 96.88 69 PHE A C 1
ATOM 523 O O . PHE A 1 69 ? -11.272 5.613 7.261 1.00 96.88 69 PHE A O 1
ATOM 530 N N . GLN A 1 70 ? -12.029 7.641 6.672 1.00 96.06 70 GLN A N 1
ATOM 531 C CA . GLN A 1 70 ? -11.704 8.276 7.949 1.00 96.06 70 GLN A CA 1
ATOM 532 C C . GLN A 1 70 ? -12.486 7.665 9.116 1.00 96.06 70 GLN A C 1
ATOM 534 O O . GLN A 1 70 ? -11.905 7.459 10.180 1.00 96.06 70 GLN A O 1
ATOM 539 N N . GLU A 1 71 ? -13.757 7.321 8.907 1.00 96.00 71 GLU A N 1
ATOM 540 C CA . GLU A 1 71 ? -14.579 6.612 9.888 1.00 96.00 71 GLU A CA 1
ATOM 541 C C . GLU A 1 71 ? -13.966 5.252 10.246 1.00 96.00 71 GLU A C 1
ATOM 543 O O . GLU A 1 71 ? -13.698 4.980 11.421 1.00 96.00 71 GLU A O 1
ATOM 548 N N . ARG A 1 72 ? -13.638 4.421 9.244 1.00 95.00 72 ARG A N 1
ATOM 549 C CA . ARG A 1 72 ? -12.979 3.129 9.495 1.00 95.00 72 ARG A CA 1
ATOM 550 C C . ARG A 1 72 ? -11.616 3.309 10.162 1.00 95.00 72 ARG A C 1
ATOM 552 O O . ARG A 1 72 ? -11.280 2.557 11.078 1.00 95.00 72 ARG A O 1
ATOM 559 N N . GLN A 1 73 ? -10.845 4.302 9.729 1.00 95.19 73 GLN A N 1
ATOM 560 C CA . GLN A 1 73 ? -9.511 4.602 10.243 1.00 95.19 73 GLN A CA 1
ATOM 561 C C . GLN A 1 73 ? -9.528 5.069 11.709 1.00 95.19 73 GLN A C 1
ATOM 563 O O . GLN A 1 73 ? -8.581 4.792 12.443 1.00 95.19 73 GLN A O 1
ATOM 568 N N . GLY A 1 74 ? -10.588 5.761 12.138 1.00 93.75 74 GLY A N 1
ATOM 569 C CA . GLY A 1 74 ? -10.783 6.205 13.522 1.00 93.75 74 GLY A CA 1
ATOM 570 C C . GLY A 1 74 ? -11.334 5.128 14.462 1.00 93.75 74 GLY A C 1
ATOM 571 O O . GLY A 1 74 ? -11.391 5.348 15.671 1.00 93.75 74 GLY A O 1
ATOM 572 N N . SER A 1 75 ? -11.739 3.974 13.932 1.00 93.12 75 SER A N 1
ATOM 573 C CA . SER A 1 75 ? -12.294 2.877 14.725 1.00 93.12 75 SER A CA 1
ATOM 574 C C . SER A 1 75 ? -11.226 2.113 15.524 1.00 93.12 75 SER A C 1
ATOM 576 O O . SER A 1 75 ? -10.017 2.318 15.373 1.00 93.12 75 SER A O 1
ATOM 578 N N . ALA A 1 76 ? -11.675 1.164 16.353 1.00 89.88 76 ALA A N 1
ATOM 579 C CA . ALA A 1 76 ? -10.782 0.234 17.047 1.00 89.88 76 ALA A CA 1
ATOM 580 C C . ALA A 1 76 ? -9.917 -0.600 16.073 1.00 89.88 76 ALA A C 1
ATOM 582 O O . ALA A 1 76 ? -8.783 -0.940 16.413 1.00 89.88 76 ALA A O 1
ATOM 583 N N . ASN A 1 77 ? -10.415 -0.843 14.849 1.00 89.88 77 ASN A N 1
ATOM 584 C CA . ASN A 1 77 ? -9.801 -1.690 13.821 1.00 89.88 77 ASN A CA 1
ATOM 585 C C . ASN A 1 77 ? -9.486 -0.872 12.548 1.00 89.88 77 ASN A C 1
ATOM 587 O O . ASN A 1 77 ? -10.203 -0.991 11.542 1.00 89.88 77 ASN A O 1
ATOM 591 N N . PRO A 1 78 ? -8.453 -0.007 12.569 1.00 94.50 78 PRO A N 1
ATOM 592 C CA . PRO A 1 78 ? -8.054 0.765 11.399 1.00 94.50 78 PRO A CA 1
ATOM 593 C C . PRO A 1 78 ? -7.604 -0.164 10.272 1.00 94.50 78 PRO A C 1
ATOM 595 O O . PRO A 1 78 ? -6.972 -1.188 10.515 1.00 94.50 78 PRO A O 1
ATOM 598 N N . ILE A 1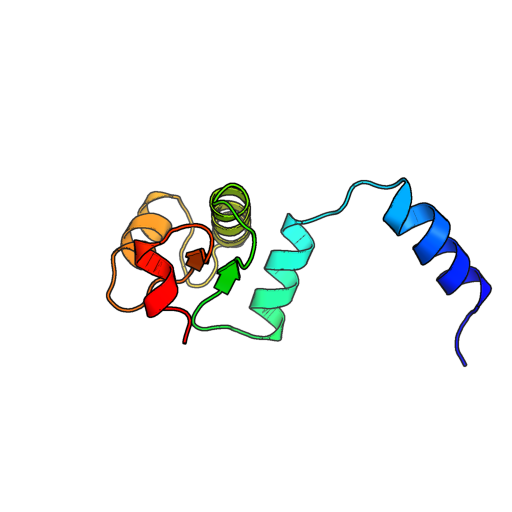 79 ? -7.894 0.223 9.031 1.00 95.31 79 ILE A N 1
ATOM 599 C CA . ILE A 1 79 ? -7.512 -0.560 7.847 1.00 95.31 79 ILE A CA 1
ATOM 600 C C . ILE A 1 79 ? -6.048 -0.331 7.441 1.00 95.31 79 ILE A C 1
ATOM 602 O O . ILE A 1 79 ? -5.491 -1.107 6.669 1.00 95.31 79 ILE A O 1
ATOM 606 N N . LEU A 1 80 ? -5.425 0.747 7.924 1.00 95.38 80 LEU A N 1
ATOM 607 C CA . LEU A 1 80 ? -4.084 1.163 7.533 1.00 95.38 80 LEU A CA 1
ATOM 608 C C . LEU A 1 80 ? -3.294 1.681 8.737 1.00 95.38 80 LEU A C 1
ATOM 610 O O . LEU A 1 80 ? -3.746 2.572 9.452 1.00 95.38 80 LEU A O 1
ATOM 614 N N . LEU A 1 81 ? -2.082 1.175 8.925 1.00 95.06 81 LEU A N 1
ATOM 615 C CA . LEU A 1 81 ? -1.111 1.668 9.894 1.00 95.06 81 LEU A CA 1
ATOM 616 C C . LEU A 1 81 ? 0.190 2.038 9.186 1.00 95.06 81 LEU A C 1
ATOM 618 O O . LEU A 1 81 ? 0.561 1.451 8.171 1.00 95.06 81 LEU A O 1
ATOM 622 N N . SER A 1 82 ? 0.901 3.011 9.738 1.00 93.31 82 SER A N 1
ATOM 623 C CA . SER A 1 82 ? 2.181 3.484 9.233 1.00 93.31 82 SER A CA 1
ATOM 624 C C . SER A 1 82 ? 3.233 3.389 10.325 1.00 93.31 82 SER A C 1
ATOM 626 O O . SER A 1 82 ? 3.154 4.074 11.343 1.00 93.31 82 SER A O 1
ATOM 628 N N . MET A 1 83 ? 4.266 2.581 10.097 1.00 92.06 83 MET A N 1
ATOM 629 C CA . MET A 1 83 ? 5.424 2.522 10.990 1.00 92.06 83 MET A CA 1
ATOM 630 C C . MET A 1 83 ? 6.242 3.818 10.954 1.00 92.06 83 MET A C 1
ATOM 632 O O . MET A 1 83 ? 7.041 4.058 11.856 1.00 92.06 83 MET A O 1
ATOM 636 N N . GLY A 1 84 ? 6.030 4.696 9.970 1.00 89.56 84 GLY A N 1
ATOM 637 C CA . GLY A 1 84 ? 6.608 6.039 9.968 1.00 89.56 84 GLY A CA 1
ATOM 638 C C . GLY A 1 84 ? 6.087 6.912 11.117 1.00 89.56 84 GLY A C 1
ATOM 639 O O . GLY A 1 84 ? 6.817 7.779 11.594 1.00 89.56 84 GLY A O 1
ATOM 640 N N . LEU A 1 85 ? 4.871 6.646 11.609 1.00 90.00 85 LEU A N 1
ATOM 641 C CA . LEU A 1 85 ? 4.211 7.391 12.681 1.00 90.00 85 LEU A CA 1
ATOM 642 C C . LEU A 1 85 ? 4.469 6.742 14.057 1.00 90.00 85 LEU A C 1
ATOM 644 O O . LEU A 1 85 ? 4.003 5.622 14.292 1.00 90.00 85 LEU A O 1
ATOM 648 N N . PRO A 1 86 ? 5.205 7.397 14.981 1.00 90.88 86 PRO A N 1
ATOM 649 C CA . PRO A 1 86 ? 5.564 6.820 16.281 1.00 90.88 86 PRO A CA 1
ATOM 650 C C . PRO A 1 86 ? 4.375 6.305 17.098 1.00 90.88 86 PRO A C 1
ATOM 652 O O . PRO A 1 86 ? 4.484 5.268 17.743 1.00 90.88 86 PRO A O 1
ATOM 655 N N . GLU A 1 87 ? 3.240 6.992 17.035 1.00 91.25 87 GLU A N 1
ATOM 656 C CA . GLU A 1 87 ? 2.003 6.646 17.729 1.00 91.25 87 GLU A CA 1
ATOM 657 C C . GLU A 1 87 ? 1.307 5.398 17.161 1.00 91.25 87 GLU A C 1
ATOM 659 O O . GLU A 1 87 ? 0.519 4.758 17.856 1.00 91.25 87 GLU A O 1
ATOM 664 N N . GLN A 1 88 ? 1.603 5.022 15.913 1.00 91.75 88 GLN A N 1
ATOM 665 C CA . GLN A 1 88 ? 1.024 3.845 15.260 1.00 91.75 88 GLN A CA 1
ATOM 666 C C . GLN A 1 88 ? 1.928 2.609 15.350 1.00 91.75 88 GLN A C 1
ATOM 668 O O . GLN A 1 88 ? 1.413 1.493 15.309 1.00 91.75 88 GLN A O 1
ATOM 673 N N . ARG A 1 89 ? 3.249 2.773 15.534 1.00 90.69 89 ARG A N 1
ATOM 674 C CA . ARG A 1 89 ? 4.208 1.650 15.643 1.00 90.69 89 ARG A CA 1
ATOM 675 C C . ARG A 1 89 ? 3.816 0.589 16.680 1.00 90.69 89 ARG A C 1
ATOM 677 O O . ARG A 1 89 ? 3.872 -0.583 16.326 1.00 90.69 89 ARG A O 1
ATOM 684 N N . PRO A 1 90 ? 3.379 0.931 17.910 1.00 91.62 90 PRO A N 1
ATOM 685 C CA . PRO A 1 90 ? 3.019 -0.078 18.909 1.00 91.62 90 PRO A CA 1
ATOM 686 C C . PRO A 1 90 ? 1.783 -0.906 18.539 1.00 91.62 90 PRO A C 1
ATOM 688 O O . PRO A 1 90 ? 1.495 -1.888 19.211 1.00 91.62 90 PRO A O 1
ATOM 691 N N . ARG A 1 91 ? 1.031 -0.498 17.508 1.00 89.56 91 ARG A N 1
ATOM 692 C CA . ARG A 1 91 ? -0.155 -1.205 17.005 1.00 89.56 91 ARG A CA 1
ATOM 693 C C . ARG A 1 91 ? 0.174 -2.165 15.856 1.00 89.56 91 ARG A C 1
ATOM 695 O O . ARG A 1 91 ? -0.699 -2.923 15.459 1.00 89.56 91 ARG A O 1
ATOM 702 N N . ALA A 1 92 ? 1.390 -2.104 15.307 1.00 82.50 92 ALA A N 1
ATOM 703 C CA . ALA A 1 92 ? 1.859 -2.905 14.174 1.00 82.50 92 ALA A CA 1
ATOM 704 C C . ALA A 1 92 ? 2.582 -4.189 14.638 1.00 82.50 92 ALA A C 1
ATOM 706 O O . ALA A 1 92 ? 3.692 -4.470 14.186 1.00 82.50 92 ALA A O 1
ATOM 707 N N . VAL A 1 93 ? 1.976 -4.904 15.592 1.00 63.31 93 VAL A N 1
ATOM 708 C CA . VAL A 1 93 ? 2.490 -6.134 16.230 1.00 63.31 93 VAL A CA 1
ATOM 709 C C . VAL A 1 93 ? 1.851 -7.384 15.652 1.00 63.31 93 VAL A C 1
ATOM 711 O O . VAL A 1 93 ? 0.631 -7.341 15.386 1.00 63.31 93 VAL A O 1
#

Foldseek 3Di:
DDDPVVVCCCVVPVVPPNDDPPLVVLLVVCVVPVDLADEAEDLACPCVVVSLVSCLVVCPVVNVDDVSLVVCCPDPRHRYAYCNDPVRVVVPD

Nearest PDB structures (foldseek):
  2uv8-assembly1_A  TM=6.230E-01  e=1.191E-01  Saccharomyces cerevisiae
  2vkz-assembly1_C  TM=6.227E-01  e=1.191E-01  Saccharomyces cerevisiae
  3hmj-assembly1_C  TM=6.227E-01  e=1.191E-01  Saccharomyces cerevisiae
  8prw-assembly1_A  TM=6.513E-01  e=3.029E-01  Saccharomyces cerevisiae
  6ql5-assembly1_A  TM=5.199E-01  e=2.361E-01  Saccharomyces cerevisiae